Protein AF-A8H4T3-F1 (afdb_monomer_lite)

Sequence (96 aa):
MNQTTIKILNDLKVSIDEAVRHWEIWWELGYSGNRTEFKSEFDSEDYNYYLHASYEAHSLSMFLALGRIFDPDSRSSSIRALKANLSENGTNKPLI

Structure (mmCIF, N/CA/C/O backbone):
data_AF-A8H4T3-F1
#
_entry.id   AF-A8H4T3-F1
#
loop_
_atom_site.group_PDB
_atom_site.id
_atom_site.type_symbol
_atom_site.label_atom_id
_atom_site.label_alt_id
_atom_site.label_comp_id
_atom_site.label_asym_id
_atom_site.label_entity_id
_atom_site.label_seq_id
_atom_site.pdbx_PDB_ins_code
_atom_site.Cartn_x
_atom_site.Cartn_y
_atom_site.Cartn_z
_atom_site.occupancy
_atom_site.B_iso_or_equiv
_atom_site.auth_seq_id
_atom_site.auth_comp_id
_atom_site.auth_asym_id
_atom_site.auth_atom_id
_atom_site.pdbx_PDB_model_num
ATOM 1 N N . MET A 1 1 ? -5.647 0.421 27.441 1.00 74.25 1 MET A N 1
ATOM 2 C CA . MET A 1 1 ? -6.263 0.226 26.111 1.00 74.25 1 MET A CA 1
ATOM 3 C C . MET A 1 1 ? -6.450 -1.271 25.909 1.00 74.25 1 MET A C 1
ATOM 5 O O . MET A 1 1 ? -5.544 -2.004 26.290 1.00 74.25 1 MET A O 1
ATOM 9 N N . ASN A 1 2 ? -7.616 -1.740 25.452 1.00 89.00 2 ASN A N 1
ATOM 10 C CA . ASN A 1 2 ? -7.867 -3.184 25.352 1.00 89.00 2 ASN A CA 1
ATOM 11 C C . ASN A 1 2 ? -7.084 -3.807 24.173 1.00 89.00 2 ASN A C 1
ATOM 13 O O . ASN A 1 2 ? -6.601 -3.093 23.289 1.00 89.00 2 ASN A O 1
ATOM 17 N N . GLN A 1 3 ? -6.955 -5.138 24.170 1.00 92.06 3 GLN A N 1
ATOM 18 C CA . GLN A 1 3 ? -6.193 -5.870 23.148 1.00 92.06 3 GLN A CA 1
ATOM 19 C C . GLN A 1 3 ? -6.756 -5.676 21.734 1.00 92.06 3 GLN A C 1
ATOM 21 O O . GLN A 1 3 ? -5.996 -5.556 20.776 1.00 92.06 3 GLN A O 1
ATOM 26 N N . THR A 1 4 ? -8.078 -5.569 21.598 1.00 92.50 4 THR A N 1
ATOM 27 C CA . THR A 1 4 ? -8.740 -5.330 20.311 1.00 92.50 4 THR A CA 1
ATOM 28 C C . THR A 1 4 ? -8.382 -3.961 19.734 1.00 92.50 4 THR A C 1
ATOM 30 O O . THR A 1 4 ? -8.052 -3.865 18.558 1.00 92.50 4 THR A O 1
ATOM 33 N N . THR A 1 5 ? -8.367 -2.901 20.546 1.00 93.56 5 THR A N 1
ATOM 34 C CA . THR A 1 5 ? -7.955 -1.561 20.112 1.00 93.56 5 THR A CA 1
ATOM 35 C C . THR A 1 5 ? -6.493 -1.558 19.654 1.00 93.56 5 THR A C 1
ATOM 37 O O . THR A 1 5 ? -6.183 -0.979 18.618 1.00 93.56 5 THR A O 1
ATOM 40 N N . ILE A 1 6 ? -5.597 -2.224 20.398 1.00 95.19 6 ILE A N 1
ATOM 41 C CA . ILE A 1 6 ? -4.174 -2.343 20.029 1.00 95.19 6 ILE A CA 1
ATOM 42 C C . ILE A 1 6 ? -4.035 -3.060 18.684 1.00 95.19 6 ILE A C 1
ATOM 44 O O . ILE A 1 6 ? -3.319 -2.578 17.809 1.00 95.19 6 ILE A O 1
ATOM 48 N N . LYS A 1 7 ? -4.754 -4.173 18.496 1.00 95.44 7 LYS A N 1
ATOM 49 C CA . LYS A 1 7 ? -4.777 -4.905 17.226 1.00 95.44 7 LYS A CA 1
ATOM 50 C C . LYS A 1 7 ? -5.227 -4.006 16.072 1.00 95.44 7 LYS A C 1
ATOM 52 O O . LYS A 1 7 ? -4.523 -3.926 15.074 1.00 95.44 7 LYS A O 1
ATOM 57 N N . ILE A 1 8 ? -6.356 -3.304 16.219 1.00 95.25 8 ILE A N 1
ATOM 58 C CA . ILE A 1 8 ? -6.885 -2.435 15.157 1.00 95.25 8 ILE A CA 1
ATOM 59 C C . ILE A 1 8 ? -5.870 -1.345 14.790 1.00 95.25 8 ILE A C 1
ATOM 61 O O . ILE A 1 8 ? -5.629 -1.105 13.612 1.00 95.25 8 ILE A O 1
ATOM 65 N N . LEU A 1 9 ? -5.237 -0.709 15.779 1.00 96.00 9 LEU A N 1
ATOM 66 C CA . LEU A 1 9 ? -4.221 0.317 15.531 1.00 96.00 9 LEU A CA 1
ATOM 67 C C . LEU A 1 9 ? -2.983 -0.235 14.813 1.00 96.00 9 LEU A C 1
ATOM 69 O O . LEU A 1 9 ? -2.471 0.419 13.907 1.00 96.00 9 LEU A O 1
ATOM 73 N N . ASN A 1 10 ? -2.517 -1.427 15.190 1.00 97.44 10 ASN A N 1
ATOM 74 C CA . ASN A 1 10 ? -1.389 -2.074 14.520 1.00 97.44 10 ASN A CA 1
ATOM 75 C C . ASN A 1 10 ? -1.722 -2.422 13.066 1.00 97.44 10 ASN A C 1
ATOM 77 O O . ASN A 1 10 ? -0.926 -2.134 12.178 1.00 97.44 10 ASN A O 1
ATOM 81 N N . ASP A 1 11 ? -2.905 -2.976 12.811 1.00 96.69 11 ASP A N 1
ATOM 82 C CA . ASP A 1 11 ? -3.337 -3.333 11.457 1.00 96.69 11 ASP A CA 1
ATOM 83 C C . ASP A 1 11 ? -3.519 -2.086 10.567 1.00 96.69 11 ASP A C 1
ATOM 85 O O . ASP A 1 11 ? -3.150 -2.095 9.388 1.00 96.69 11 ASP A O 1
ATOM 89 N N . LEU A 1 12 ? -4.037 -0.987 11.133 1.00 97.19 12 LEU A N 1
ATOM 90 C CA . LEU A 1 12 ? -4.121 0.307 10.452 1.00 97.19 12 LEU A CA 1
ATOM 91 C C . LEU A 1 12 ? -2.733 0.844 10.107 1.00 97.19 12 LEU A C 1
ATOM 93 O O . LEU A 1 12 ? -2.514 1.272 8.976 1.00 97.19 12 LEU A O 1
ATOM 97 N N . LYS A 1 13 ? -1.792 0.792 11.056 1.00 97.88 13 LYS A N 1
ATOM 98 C CA . LYS A 1 13 ? -0.404 1.193 10.816 1.00 97.88 13 LYS A CA 1
ATOM 99 C C . LYS A 1 13 ? 0.213 0.381 9.678 1.00 97.88 13 LYS A C 1
ATOM 101 O O . LYS A 1 13 ? 0.759 0.974 8.759 1.00 97.88 13 LYS A O 1
ATOM 106 N N . VAL A 1 14 ? 0.074 -0.946 9.705 1.00 97.75 14 VAL A N 1
ATOM 107 C CA . VAL A 1 14 ? 0.574 -1.827 8.636 1.00 97.75 14 VAL A CA 1
ATOM 108 C C . VAL A 1 14 ? -0.022 -1.435 7.286 1.00 97.75 14 VAL A C 1
ATOM 110 O O . VAL A 1 14 ? 0.713 -1.294 6.316 1.00 97.75 14 VA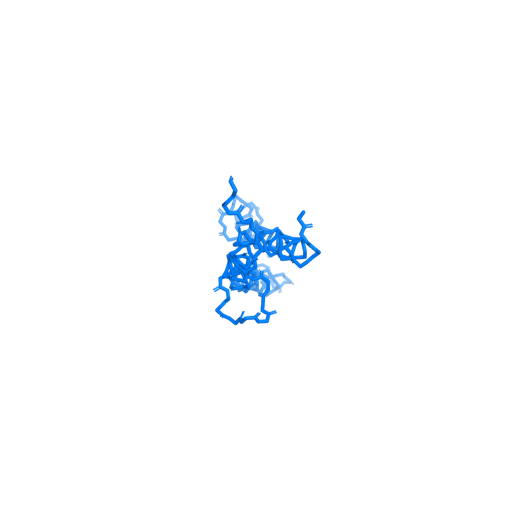L A O 1
ATOM 113 N N . SER A 1 15 ? -1.331 -1.185 7.226 1.00 97.25 15 SER A N 1
ATOM 114 C CA . SER A 1 15 ? -1.997 -0.794 5.977 1.00 97.25 15 SER A CA 1
ATOM 115 C C . SER A 1 15 ? -1.508 0.563 5.449 1.00 97.25 15 SER A C 1
ATOM 117 O O . SER A 1 15 ? -1.374 0.737 4.240 1.00 97.25 15 SER A O 1
ATOM 119 N N . ILE A 1 16 ? -1.216 1.520 6.338 1.00 97.81 16 ILE A N 1
ATOM 120 C CA . ILE A 1 16 ? -0.630 2.819 5.972 1.00 97.81 16 ILE A CA 1
ATOM 121 C C . ILE A 1 16 ? 0.795 2.630 5.447 1.00 97.81 16 ILE A C 1
ATOM 123 O O . ILE A 1 16 ? 1.110 3.123 4.367 1.00 97.81 16 ILE A O 1
ATOM 127 N N . ASP A 1 17 ? 1.634 1.894 6.177 1.00 98.19 17 ASP A N 1
ATOM 128 C CA . ASP A 1 17 ? 3.027 1.645 5.799 1.00 98.19 17 ASP A CA 1
ATOM 129 C C . ASP A 1 17 ? 3.104 0.918 4.440 1.00 98.19 17 ASP A C 1
ATOM 131 O O . ASP A 1 17 ? 3.919 1.263 3.586 1.00 98.19 17 ASP A O 1
ATOM 135 N N . GLU A 1 18 ? 2.218 -0.053 4.193 1.00 98.06 18 GLU A N 1
ATOM 136 C CA . GLU A 1 18 ? 2.099 -0.746 2.903 1.00 98.06 18 GLU A CA 1
ATOM 137 C C . GLU A 1 18 ? 1.657 0.195 1.774 1.00 98.06 18 GLU A C 1
ATOM 139 O O . GLU A 1 18 ? 2.247 0.173 0.691 1.00 98.06 18 GLU A O 1
ATOM 144 N N . ALA A 1 19 ? 0.661 1.054 2.018 1.00 98.19 19 ALA A N 1
ATOM 145 C CA . ALA A 1 19 ? 0.204 2.028 1.029 1.00 98.19 19 ALA A CA 1
ATOM 146 C C . ALA A 1 19 ? 1.317 3.011 0.635 1.00 98.19 19 ALA A C 1
ATOM 148 O O . ALA A 1 19 ? 1.516 3.260 -0.554 1.00 98.19 19 ALA A O 1
ATOM 149 N N . VAL A 1 20 ? 2.065 3.527 1.617 1.00 98.31 20 VAL A N 1
ATOM 150 C CA . VAL A 1 20 ? 3.187 4.450 1.386 1.00 98.31 20 VAL A CA 1
ATOM 151 C C . VAL A 1 20 ? 4.269 3.784 0.544 1.00 98.31 20 VAL A C 1
ATOM 153 O O . VAL A 1 20 ? 4.681 4.345 -0.465 1.00 98.31 20 VAL A O 1
ATOM 156 N N . ARG A 1 21 ? 4.672 2.555 0.881 1.00 98.19 21 ARG A N 1
ATOM 157 C CA . ARG A 1 21 ? 5.710 1.833 0.126 1.00 98.19 21 ARG A CA 1
ATOM 158 C C . ARG A 1 21 ? 5.315 1.575 -1.323 1.00 98.19 21 ARG A C 1
ATOM 160 O O . ARG A 1 21 ? 6.138 1.694 -2.226 1.00 98.19 21 ARG A O 1
ATOM 167 N N . HIS A 1 22 ? 4.058 1.212 -1.561 1.00 98.44 22 HIS A N 1
ATOM 168 C CA . HIS A 1 22 ? 3.559 1.034 -2.921 1.00 98.44 22 HIS A CA 1
ATOM 169 C C . HIS A 1 22 ? 3.503 2.351 -3.695 1.00 98.44 22 HIS A C 1
ATOM 171 O O . HIS A 1 22 ? 3.865 2.369 -4.870 1.00 98.44 22 HIS A O 1
ATOM 177 N N . TRP A 1 23 ? 3.111 3.444 -3.039 1.00 98.19 23 TRP A N 1
ATOM 178 C CA . TRP A 1 23 ? 3.148 4.775 -3.635 1.00 98.19 23 TRP A CA 1
ATOM 179 C C . TRP A 1 23 ? 4.573 5.200 -4.012 1.00 98.19 23 TRP A C 1
ATOM 181 O O . TRP A 1 23 ? 4.775 5.662 -5.130 1.00 98.19 23 TRP A O 1
ATOM 191 N N . GLU A 1 24 ? 5.555 4.999 -3.128 1.00 97.62 24 GLU A N 1
ATOM 192 C CA . GLU A 1 24 ? 6.964 5.328 -3.388 1.00 97.62 24 GLU A CA 1
ATOM 193 C C . GLU A 1 24 ? 7.474 4.597 -4.634 1.00 97.62 24 GLU A C 1
ATOM 195 O O . GLU A 1 24 ? 7.991 5.227 -5.550 1.00 97.62 24 GLU A O 1
ATOM 200 N N . ILE A 1 25 ? 7.254 3.281 -4.733 1.00 96.94 25 ILE A N 1
ATOM 201 C CA . ILE A 1 25 ? 7.706 2.507 -5.900 1.00 96.94 25 ILE A CA 1
ATOM 202 C C . ILE A 1 25 ? 6.973 2.944 -7.174 1.00 96.94 25 ILE A C 1
ATOM 204 O O . ILE A 1 25 ? 7.594 3.123 -8.219 1.00 96.94 25 ILE A O 1
ATOM 208 N N . TRP A 1 26 ? 5.655 3.138 -7.104 1.00 97.50 26 TRP A N 1
ATOM 209 C CA . TRP A 1 26 ? 4.869 3.628 -8.238 1.00 97.50 26 TRP A CA 1
ATOM 210 C C . TRP A 1 26 ? 5.370 4.994 -8.733 1.00 97.50 26 TRP A C 1
ATOM 212 O O . TRP A 1 26 ? 5.528 5.199 -9.939 1.00 97.50 26 TRP A O 1
ATOM 222 N N . TRP A 1 27 ? 5.674 5.903 -7.804 1.00 97.19 27 TRP A N 1
ATOM 223 C CA . TRP A 1 27 ? 6.225 7.222 -8.095 1.00 97.19 27 TRP A CA 1
ATOM 224 C C . TRP A 1 27 ? 7.603 7.126 -8.754 1.00 97.19 27 TRP A C 1
ATOM 226 O O . TRP A 1 27 ? 7.831 7.757 -9.788 1.00 97.19 27 TRP A O 1
ATOM 236 N N . GLU A 1 28 ? 8.492 6.292 -8.210 1.00 95.44 28 GLU A N 1
ATOM 237 C CA . GLU A 1 28 ? 9.832 6.075 -8.759 1.00 95.44 28 GLU A CA 1
ATOM 238 C C . GLU A 1 28 ? 9.812 5.476 -10.171 1.00 95.44 28 GLU A C 1
ATOM 240 O O . GLU A 1 28 ? 10.664 5.797 -10.997 1.00 95.44 28 GLU A O 1
ATOM 245 N N . LEU A 1 29 ? 8.824 4.634 -10.483 1.00 94.25 29 LEU A N 1
ATOM 246 C CA . LEU A 1 29 ? 8.694 4.021 -11.806 1.00 94.25 29 LEU A CA 1
ATOM 247 C C . LEU A 1 29 ? 8.035 4.939 -12.848 1.00 94.25 29 LEU A C 1
ATOM 249 O O . LEU A 1 29 ? 8.265 4.764 -14.048 1.00 94.25 29 LEU A O 1
ATOM 253 N N . GLY A 1 30 ? 7.180 5.874 -12.423 1.00 92.00 30 GLY A N 1
ATOM 254 C CA . GLY A 1 30 ? 6.347 6.673 -13.330 1.00 92.00 30 GLY A CA 1
ATOM 255 C C . GLY A 1 30 ? 6.748 8.139 -13.475 1.00 92.00 30 GLY A C 1
ATOM 256 O O . GLY A 1 30 ? 6.612 8.698 -14.562 1.00 92.00 30 GLY A O 1
ATOM 257 N N . TYR A 1 31 ? 7.218 8.765 -12.394 1.00 92.75 31 TYR A N 1
ATOM 258 C CA . TYR A 1 31 ? 7.238 10.227 -12.270 1.00 92.75 31 TYR A CA 1
ATOM 259 C C . TYR A 1 31 ? 8.553 10.803 -11.751 1.00 92.75 31 TYR A C 1
ATOM 261 O O . TYR A 1 31 ? 8.802 11.994 -11.948 1.00 92.75 31 TYR A O 1
ATOM 269 N N . SER A 1 32 ? 9.394 10.005 -11.090 1.00 94.56 32 SER A N 1
ATOM 270 C CA . SER A 1 32 ? 10.692 10.491 -10.628 1.00 94.56 32 SER A CA 1
ATOM 271 C C . SER A 1 32 ? 11.674 10.702 -11.788 1.00 94.56 32 SER A C 1
ATOM 273 O O . SER A 1 32 ? 11.443 10.292 -12.933 1.00 94.56 32 SER A O 1
ATOM 275 N N . GLY A 1 33 ? 12.811 11.337 -11.485 1.00 94.69 33 GLY A N 1
ATOM 276 C CA . GLY A 1 33 ? 13.907 11.515 -12.442 1.00 94.69 33 GLY A CA 1
ATOM 277 C C . GLY A 1 33 ? 14.409 10.195 -13.043 1.00 94.69 33 GLY A C 1
ATOM 278 O O . GLY A 1 33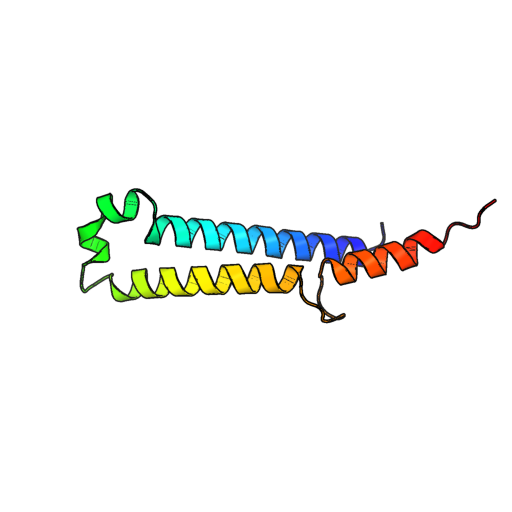 ? 14.868 10.194 -14.187 1.00 94.69 33 GLY A O 1
ATOM 279 N N . ASN A 1 34 ? 14.211 9.070 -12.342 1.00 90.50 34 ASN A N 1
ATOM 280 C CA . ASN A 1 34 ? 14.615 7.733 -12.781 1.00 90.50 34 ASN A CA 1
ATOM 281 C C . ASN A 1 34 ? 14.002 7.349 -14.127 1.00 90.50 34 ASN A C 1
ATOM 283 O O . ASN A 1 34 ? 14.649 6.677 -14.927 1.00 90.50 34 ASN A O 1
ATOM 287 N N . ARG A 1 35 ? 12.776 7.805 -14.423 1.00 90.25 35 ARG A N 1
ATOM 288 C CA . ARG A 1 35 ? 12.118 7.492 -15.700 1.00 90.25 35 ARG A CA 1
ATOM 289 C C . ARG A 1 35 ? 12.853 8.090 -16.901 1.00 90.25 35 ARG A C 1
ATOM 291 O O . ARG A 1 35 ? 12.757 7.564 -18.008 1.00 90.25 35 ARG A O 1
ATOM 298 N N . THR A 1 36 ? 13.567 9.192 -16.681 1.00 93.94 36 THR A N 1
ATOM 299 C CA . THR A 1 36 ? 14.398 9.841 -17.702 1.00 93.94 36 THR A CA 1
ATOM 300 C C . THR A 1 36 ? 15.825 9.304 -17.669 1.00 93.94 36 THR A C 1
ATOM 302 O O . THR A 1 36 ? 16.383 9.024 -18.725 1.00 93.94 36 THR A O 1
ATOM 305 N N . GLU A 1 37 ? 16.400 9.140 -16.475 1.00 96.19 37 GLU A N 1
ATOM 306 C CA . GLU A 1 37 ? 17.776 8.668 -16.284 1.00 96.19 37 GLU A CA 1
ATOM 307 C C . GLU A 1 37 ? 17.991 7.246 -16.821 1.00 96.19 37 GLU A C 1
ATOM 309 O O . GLU A 1 37 ? 18.946 7.010 -17.554 1.00 96.19 37 GLU A O 1
ATOM 314 N N . PHE A 1 38 ? 17.057 6.332 -16.548 1.00 93.50 38 PHE A N 1
ATOM 315 C CA . PHE A 1 38 ? 17.123 4.919 -16.947 1.00 93.50 38 PHE A CA 1
ATOM 316 C C . PHE A 1 38 ? 16.199 4.607 -18.129 1.00 93.50 38 PHE A C 1
ATOM 318 O O . PHE A 1 38 ? 15.576 3.545 -18.212 1.00 93.50 38 PHE A O 1
ATOM 325 N N . LYS A 1 39 ? 16.031 5.570 -19.045 1.00 93.81 39 LYS A N 1
ATOM 326 C CA . LYS A 1 39 ? 15.094 5.443 -20.170 1.00 93.81 39 LYS A CA 1
ATOM 327 C C . LYS A 1 39 ? 15.363 4.195 -21.021 1.00 93.81 39 LYS A C 1
ATOM 329 O O . LYS A 1 39 ? 14.412 3.555 -21.460 1.00 93.81 39 LYS A O 1
ATOM 334 N N . SER A 1 40 ? 16.631 3.844 -21.240 1.00 96.06 40 SER A N 1
ATOM 335 C CA . SER A 1 40 ? 17.027 2.650 -21.999 1.00 96.06 40 SER A CA 1
ATOM 336 C C . SER A 1 40 ? 16.463 1.361 -21.412 1.00 96.06 40 SER A C 1
ATOM 338 O O . SER A 1 40 ? 16.019 0.494 -22.154 1.00 96.06 40 SER A O 1
ATOM 340 N N . GLU A 1 41 ? 16.445 1.241 -20.091 1.00 94.19 41 GLU A N 1
ATOM 341 C CA . GLU A 1 41 ? 15.952 0.088 -19.352 1.00 94.19 41 GLU A CA 1
ATOM 342 C C . GLU A 1 41 ? 14.427 0.019 -19.434 1.00 94.19 41 GLU A C 1
ATOM 344 O O . GLU A 1 41 ? 13.872 -1.042 -19.724 1.00 94.19 41 GLU A O 1
ATOM 349 N N . PHE A 1 42 ? 13.749 1.161 -19.268 1.00 92.81 42 PHE A N 1
ATOM 350 C CA . PHE A 1 42 ? 12.298 1.257 -19.438 1.00 92.81 42 PHE A CA 1
ATOM 351 C C . PHE A 1 42 ? 11.838 0.941 -20.865 1.00 92.81 42 PHE A C 1
ATOM 353 O O . PHE A 1 42 ? 10.741 0.416 -21.026 1.00 92.81 42 PHE A O 1
ATOM 360 N N . ASP A 1 43 ? 12.652 1.223 -21.883 1.00 94.19 43 ASP A N 1
ATOM 361 C CA . ASP A 1 43 ? 12.339 0.941 -23.290 1.00 94.19 43 ASP A CA 1
ATOM 362 C C . ASP A 1 43 ? 12.902 -0.414 -23.777 1.00 94.19 43 ASP A C 1
ATOM 364 O O . ASP A 1 43 ? 12.633 -0.819 -24.907 1.00 94.19 43 ASP A O 1
ATOM 368 N N . SER A 1 44 ? 13.679 -1.122 -22.949 1.00 96.31 44 SER A N 1
ATOM 369 C CA . SER A 1 44 ? 14.323 -2.387 -23.328 1.00 96.31 44 SER A CA 1
ATOM 370 C C . SER A 1 44 ? 13.331 -3.545 -23.437 1.00 96.31 44 SER A C 1
ATOM 372 O O . SER A 1 44 ? 12.432 -3.683 -22.609 1.00 96.31 44 SER A O 1
ATOM 374 N N . GLU A 1 45 ? 13.533 -4.451 -24.395 1.00 94.31 45 GLU A N 1
ATOM 375 C CA . GLU A 1 45 ? 12.715 -5.670 -24.501 1.00 94.31 45 GLU A CA 1
ATOM 376 C C . GLU A 1 45 ? 12.878 -6.599 -23.285 1.00 94.31 45 GLU A C 1
ATOM 378 O O . GLU A 1 45 ? 11.934 -7.298 -22.916 1.00 94.31 45 GLU A O 1
ATOM 383 N N . ASP A 1 46 ? 14.038 -6.550 -22.623 1.00 93.75 46 ASP A N 1
ATOM 384 C CA . ASP A 1 46 ? 14.358 -7.389 -21.465 1.00 93.75 46 ASP A CA 1
ATOM 385 C C . ASP A 1 46 ? 13.574 -6.989 -20.203 1.00 93.75 46 ASP A C 1
ATOM 387 O O . ASP A 1 46 ? 13.176 -7.855 -19.420 1.00 93.75 46 ASP A O 1
ATOM 391 N N . TYR A 1 47 ? 13.333 -5.686 -19.994 1.00 92.81 47 TYR A N 1
ATOM 392 C CA . TYR A 1 47 ? 12.784 -5.171 -18.731 1.00 92.81 47 TYR A CA 1
ATOM 393 C C . TYR A 1 47 ? 11.475 -4.392 -18.862 1.00 92.81 47 TYR A C 1
ATOM 395 O O . TYR A 1 47 ? 10.761 -4.275 -17.862 1.00 92.81 47 TYR A O 1
ATOM 403 N N . ASN A 1 48 ? 11.113 -3.892 -20.051 1.00 92.62 48 ASN A N 1
ATOM 404 C CA . ASN A 1 48 ? 9.931 -3.044 -20.246 1.00 92.62 48 ASN A CA 1
ATOM 405 C C . ASN A 1 48 ? 8.666 -3.688 -19.656 1.00 92.62 48 ASN A C 1
ATOM 407 O O . ASN A 1 48 ? 8.003 -3.079 -18.815 1.00 92.62 48 ASN A O 1
ATOM 411 N N . TYR A 1 49 ? 8.379 -4.946 -20.006 1.00 94.62 49 TYR A N 1
ATOM 412 C CA . TYR A 1 49 ? 7.186 -5.644 -19.516 1.00 94.62 49 TYR A CA 1
ATOM 413 C C . TYR A 1 49 ? 7.139 -5.736 -17.991 1.00 94.62 49 TYR A C 1
ATOM 415 O O . TYR A 1 49 ? 6.097 -5.478 -17.388 1.00 94.62 49 TYR A O 1
ATOM 423 N N . TYR A 1 50 ? 8.265 -6.077 -17.361 1.00 95.50 50 TYR A N 1
ATOM 424 C CA . TYR A 1 50 ? 8.354 -6.175 -15.909 1.00 95.50 50 TYR A CA 1
ATOM 425 C C . TYR A 1 50 ? 8.146 -4.811 -15.240 1.00 95.50 50 TYR A C 1
ATOM 427 O O . TYR A 1 50 ? 7.372 -4.705 -14.288 1.00 95.50 50 TYR A O 1
ATOM 435 N N . LEU A 1 51 ? 8.799 -3.762 -15.743 1.00 95.06 51 LEU A N 1
ATOM 436 C CA . LEU A 1 51 ? 8.718 -2.415 -15.176 1.00 95.06 51 LEU A CA 1
ATOM 437 C C . LEU A 1 51 ? 7.315 -1.814 -15.339 1.00 95.06 51 LEU A C 1
ATOM 439 O O . LEU A 1 51 ? 6.789 -1.224 -14.395 1.00 95.06 51 LEU A O 1
ATOM 443 N N . HIS A 1 52 ? 6.670 -2.020 -16.491 1.00 92.69 52 HIS A N 1
ATOM 444 C CA . HIS A 1 52 ? 5.284 -1.609 -16.719 1.00 92.69 52 HIS A CA 1
ATOM 445 C C . HIS A 1 52 ? 4.297 -2.384 -15.839 1.00 92.69 52 HIS A C 1
ATOM 447 O O . HIS A 1 52 ? 3.444 -1.772 -15.198 1.00 92.69 52 HIS A O 1
ATOM 453 N N . ALA A 1 53 ? 4.432 -3.710 -15.742 1.00 96.06 53 ALA A N 1
ATOM 454 C CA . ALA A 1 53 ? 3.587 -4.511 -14.860 1.00 96.06 53 ALA A CA 1
ATOM 455 C C . ALA A 1 53 ? 3.766 -4.116 -13.386 1.00 96.06 53 ALA A C 1
ATOM 457 O O . ALA A 1 53 ? 2.784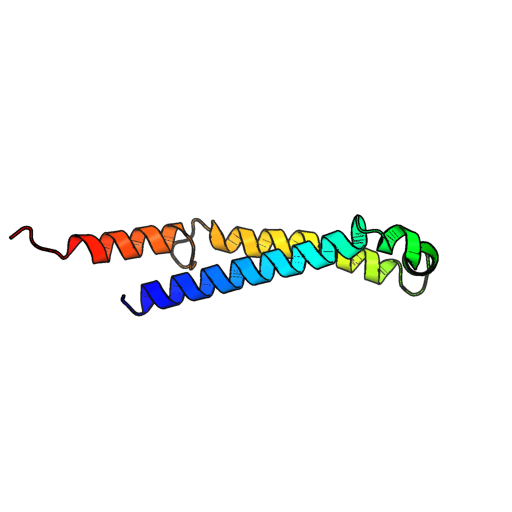 -4.028 -12.651 1.00 96.06 53 ALA A O 1
ATOM 458 N N . SER A 1 54 ? 5.000 -3.826 -12.962 1.00 96.69 54 SER A N 1
ATOM 459 C CA . SER A 1 54 ? 5.309 -3.385 -11.597 1.00 96.69 54 SER A CA 1
ATOM 460 C C . SER A 1 54 ? 4.685 -2.027 -11.285 1.00 96.69 54 SER A C 1
ATOM 462 O O . SER A 1 54 ? 4.092 -1.861 -10.220 1.00 96.69 54 SER A O 1
ATOM 464 N N . TYR A 1 55 ? 4.759 -1.074 -12.220 1.00 95.88 55 TYR A N 1
ATOM 465 C CA . TYR A 1 55 ? 4.097 0.225 -12.093 1.00 95.88 55 TYR A CA 1
ATOM 466 C C . TYR A 1 55 ? 2.587 0.056 -11.856 1.00 95.88 55 TYR A C 1
ATOM 468 O O . TYR A 1 55 ? 2.059 0.534 -10.849 1.00 95.88 55 TYR A O 1
ATOM 476 N N . GLU A 1 56 ? 1.901 -0.703 -12.713 1.00 97.00 56 GLU A N 1
ATOM 477 C CA . GLU A 1 56 ? 0.459 -0.943 -12.573 1.00 97.00 56 GLU A CA 1
ATOM 478 C C . GLU A 1 56 ? 0.126 -1.683 -11.266 1.00 97.00 56 GLU A C 1
ATOM 480 O O . GLU A 1 56 ? -0.761 -1.269 -10.513 1.00 97.00 56 GLU A O 1
ATOM 485 N N . ALA A 1 57 ? 0.878 -2.738 -10.937 1.00 98.12 57 ALA A N 1
ATOM 486 C CA . ALA A 1 57 ? 0.661 -3.545 -9.739 1.00 98.12 57 ALA A CA 1
ATOM 487 C C . ALA A 1 57 ? 0.815 -2.737 -8.444 1.00 98.12 57 ALA A C 1
ATOM 489 O O . ALA A 1 57 ? 0.020 -2.903 -7.512 1.00 98.12 57 ALA A O 1
ATOM 490 N N . HIS A 1 58 ? 1.805 -1.846 -8.372 1.00 98.25 58 HIS A N 1
ATOM 491 C CA . HIS A 1 58 ? 2.006 -0.997 -7.203 1.00 98.25 58 HIS A CA 1
ATOM 492 C C . HIS A 1 58 ? 0.923 0.075 -7.073 1.00 98.25 58 HIS A C 1
ATOM 494 O O . HIS A 1 58 ? 0.467 0.324 -5.955 1.00 98.25 58 HIS A O 1
ATOM 500 N N . SER A 1 59 ? 0.412 0.612 -8.185 1.00 97.38 59 SER A N 1
ATOM 501 C CA . SER A 1 59 ? -0.743 1.517 -8.149 1.00 97.38 59 SER A CA 1
ATOM 502 C C . SER A 1 59 ? -1.977 0.833 -7.537 1.00 97.38 59 SER A C 1
ATOM 504 O O . SER A 1 59 ? -2.595 1.359 -6.611 1.00 97.38 59 SER A O 1
ATOM 506 N N . LEU A 1 60 ? -2.286 -0.395 -7.971 1.00 98.19 60 LEU A N 1
ATOM 507 C CA . LEU A 1 60 ? -3.418 -1.168 -7.463 1.00 98.19 60 LEU A CA 1
ATOM 508 C C . LEU A 1 60 ? -3.220 -1.554 -5.994 1.00 98.19 60 LEU A C 1
ATOM 510 O O . LEU A 1 60 ? -4.135 -1.420 -5.182 1.00 98.19 60 LEU A O 1
ATOM 514 N N . SER A 1 61 ? -2.019 -2.011 -5.637 1.00 98.19 61 SER A N 1
ATOM 515 C CA . SER A 1 61 ? -1.704 -2.459 -4.276 1.00 98.19 61 SER A CA 1
ATOM 516 C C . SER A 1 61 ? -1.782 -1.316 -3.262 1.00 98.19 61 SER A C 1
ATOM 518 O O . SER A 1 61 ? -2.292 -1.515 -2.158 1.00 98.19 61 SER A O 1
ATOM 520 N N . MET A 1 62 ? -1.374 -0.102 -3.651 1.00 97.88 62 MET A N 1
ATOM 521 C CA . MET A 1 62 ? -1.592 1.114 -2.861 1.00 97.88 62 MET A CA 1
ATOM 522 C C . MET A 1 62 ? -3.084 1.302 -2.549 1.00 97.88 62 MET A C 1
ATOM 524 O O . MET A 1 62 ? -3.454 1.472 -1.386 1.00 97.88 62 MET A O 1
ATOM 528 N N . PHE A 1 63 ? -3.961 1.220 -3.556 1.00 96.88 63 PHE A N 1
ATOM 529 C CA . PHE A 1 63 ? -5.404 1.376 -3.350 1.00 96.88 63 PHE A CA 1
ATOM 530 C C . PHE A 1 63 ? -6.020 0.251 -2.518 1.00 96.88 63 PHE A C 1
ATOM 532 O O . PHE A 1 63 ? -6.906 0.520 -1.713 1.00 96.88 63 PHE A O 1
ATOM 539 N N . LEU A 1 64 ? -5.545 -0.989 -2.648 1.00 96.75 64 LEU A N 1
ATOM 540 C CA . LEU A 1 64 ? -5.998 -2.101 -1.806 1.00 96.75 64 LEU A CA 1
ATOM 541 C C . LEU A 1 64 ? -5.591 -1.911 -0.337 1.00 96.75 64 LEU A C 1
ATOM 543 O O . LEU A 1 64 ? -6.375 -2.194 0.574 1.00 96.75 64 LEU A O 1
ATOM 547 N N . ALA A 1 65 ? -4.384 -1.402 -0.085 1.00 96.31 65 ALA A N 1
ATOM 548 C CA . ALA A 1 65 ? -3.923 -1.077 1.260 1.00 96.31 65 ALA A CA 1
ATOM 549 C C . ALA A 1 65 ? -4.731 0.068 1.885 1.00 96.31 65 ALA A C 1
ATOM 551 O O . ALA A 1 65 ? -5.229 -0.072 3.003 1.00 96.31 65 ALA A O 1
ATOM 552 N N . LEU A 1 66 ? -4.976 1.143 1.132 1.00 96.06 66 LEU A N 1
ATOM 553 C CA . LEU A 1 66 ? -5.866 2.223 1.565 1.00 96.06 66 LEU A CA 1
ATOM 554 C C . LEU A 1 66 ? -7.313 1.744 1.746 1.00 96.06 66 LEU A C 1
ATOM 556 O O . LEU A 1 66 ? -7.986 2.149 2.691 1.00 96.06 66 LEU A O 1
ATOM 560 N N . GLY A 1 67 ? -7.788 0.845 0.884 1.00 95.25 67 GLY A N 1
ATOM 561 C CA . GLY A 1 67 ? -9.127 0.268 0.951 1.00 95.25 67 GLY A CA 1
ATOM 562 C C . GLY A 1 67 ? -9.406 -0.402 2.294 1.00 95.25 67 GLY A C 1
ATOM 563 O O . GLY A 1 67 ? -10.463 -0.170 2.874 1.00 95.25 67 GLY A O 1
ATOM 564 N N . ARG A 1 68 ? -8.431 -1.134 2.853 1.00 93.06 68 ARG A N 1
ATOM 565 C CA . ARG A 1 68 ? -8.542 -1.753 4.190 1.00 93.06 68 ARG A CA 1
ATOM 566 C C . ARG A 1 68 ? -8.761 -0.731 5.309 1.00 93.06 68 ARG A C 1
ATOM 568 O O . ARG A 1 68 ? -9.550 -0.978 6.218 1.00 93.06 68 ARG A O 1
ATOM 575 N N . ILE A 1 69 ? -8.122 0.438 5.229 1.00 95.31 69 ILE A N 1
ATOM 576 C CA . ILE A 1 69 ? -8.246 1.513 6.232 1.00 95.31 69 ILE A CA 1
ATOM 577 C C . ILE A 1 69 ? -9.686 2.041 6.304 1.00 95.31 69 ILE A C 1
ATOM 579 O O . ILE A 1 69 ? -10.189 2.349 7.392 1.00 95.31 69 ILE A O 1
ATOM 583 N N . PHE A 1 70 ? -10.350 2.134 5.150 1.00 93.94 70 PHE A N 1
ATOM 584 C CA . PHE A 1 70 ? -11.698 2.691 4.999 1.00 93.94 70 PHE A CA 1
ATOM 585 C C . PHE A 1 70 ? -12.786 1.631 4.798 1.00 93.94 70 PHE A C 1
ATOM 587 O O . PHE A 1 70 ? -13.932 1.982 4.511 1.00 93.94 70 PHE A O 1
ATOM 594 N N . ASP A 1 71 ? -12.4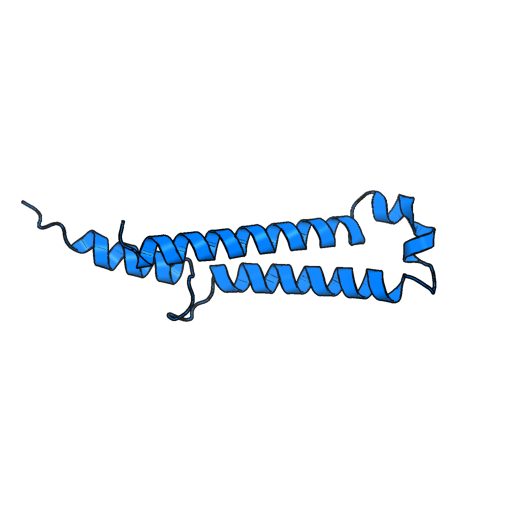43 0.356 4.977 1.00 92.56 71 ASP A N 1
ATOM 595 C CA . ASP A 1 71 ? -13.342 -0.765 4.735 1.00 92.56 71 ASP A CA 1
ATOM 596 C C . ASP A 1 71 ? -14.603 -0.656 5.617 1.00 92.56 71 ASP A C 1
ATOM 598 O O . ASP A 1 71 ? -14.496 -0.512 6.849 1.00 92.56 71 ASP A O 1
ATOM 602 N N . PRO A 1 72 ? -15.811 -0.667 5.016 1.00 87.19 72 PRO A N 1
ATOM 603 C CA . PRO A 1 72 ? -17.054 -0.644 5.771 1.00 87.19 72 PRO A CA 1
ATOM 604 C C . PRO A 1 72 ? -17.360 -1.965 6.492 1.00 87.19 72 PRO A C 1
ATOM 606 O O . PRO A 1 72 ? -18.232 -1.949 7.367 1.00 87.19 72 PRO A O 1
ATOM 609 N N . ASP A 1 73 ? -16.698 -3.074 6.142 1.00 87.00 73 ASP A N 1
ATOM 610 C CA . ASP A 1 73 ? -16.898 -4.388 6.758 1.00 87.00 73 ASP A CA 1
ATOM 611 C C . ASP A 1 73 ? -16.440 -4.388 8.225 1.00 87.00 73 ASP A C 1
ATOM 613 O O . ASP A 1 73 ? -15.333 -3.970 8.569 1.00 87.00 73 ASP A O 1
ATOM 617 N N . SER A 1 74 ? -17.303 -4.882 9.113 1.00 74.88 74 SER A N 1
ATOM 618 C CA . SER A 1 74 ? -17.065 -4.927 10.559 1.00 74.88 74 SER A CA 1
ATOM 619 C C . SER A 1 74 ? -15.996 -5.936 10.988 1.00 74.88 74 SER A C 1
ATOM 621 O O . SER A 1 74 ? -15.542 -5.890 12.130 1.00 74.88 74 SER A O 1
ATOM 623 N N . ARG A 1 75 ? -15.584 -6.843 10.097 1.00 83.12 75 ARG A N 1
ATOM 624 C CA . ARG A 1 75 ? -14.499 -7.809 10.323 1.00 83.12 75 ARG A CA 1
AT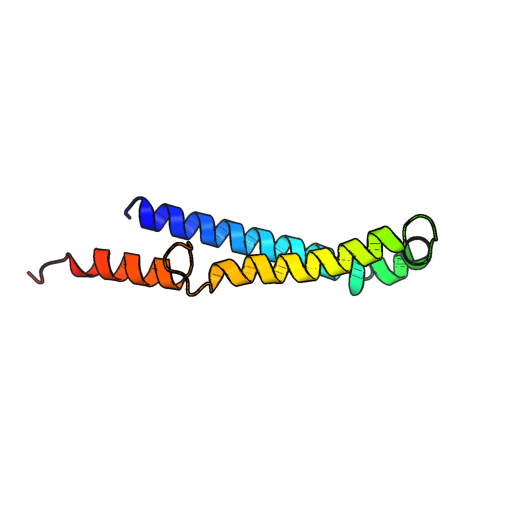OM 625 C C . ARG A 1 75 ? -13.122 -7.212 10.032 1.00 83.12 75 ARG A C 1
ATOM 627 O O . ARG A 1 75 ? -12.117 -7.797 10.434 1.00 83.12 75 ARG A O 1
ATOM 634 N N . SER A 1 76 ? -13.070 -6.079 9.332 1.00 86.69 76 SER A N 1
ATOM 635 C CA . SER A 1 76 ? -11.829 -5.395 8.985 1.00 86.69 76 SER A CA 1
ATOM 636 C C . SER A 1 76 ? -11.353 -4.495 10.126 1.00 86.69 76 SER A C 1
ATOM 638 O O . SER A 1 76 ? -12.146 -3.841 10.806 1.00 86.69 76 SER A O 1
ATOM 640 N N . SER A 1 77 ? -10.037 -4.419 10.323 1.00 91.94 77 SER A N 1
ATOM 641 C CA . SER A 1 77 ? -9.411 -3.462 11.241 1.00 91.94 77 SER A CA 1
ATOM 642 C C . SER A 1 77 ? -9.362 -2.067 10.607 1.00 91.94 77 SER A C 1
ATOM 644 O O . SER A 1 77 ? -8.295 -1.550 10.285 1.00 91.94 77 SER A O 1
ATOM 646 N N . SER A 1 78 ? -10.533 -1.462 10.410 1.00 94.94 78 SER A N 1
ATOM 647 C CA . SER A 1 78 ? -10.691 -0.155 9.771 1.00 94.94 78 SER A CA 1
ATOM 648 C C . SER A 1 78 ? -10.826 0.984 10.787 1.00 94.94 78 SER A C 1
ATOM 650 O O . SER A 1 78 ? -11.027 0.777 11.990 1.00 94.94 78 SER A O 1
ATOM 652 N N . ILE A 1 79 ? -10.796 2.231 10.305 1.00 94.31 79 ILE A N 1
ATOM 653 C CA . ILE A 1 79 ? -11.093 3.413 11.137 1.00 94.31 79 ILE A CA 1
ATOM 654 C C . ILE A 1 79 ? -12.499 3.310 11.747 1.00 94.31 79 ILE A C 1
ATOM 656 O O . ILE A 1 79 ? -12.731 3.760 12.872 1.00 94.31 79 ILE A O 1
ATOM 660 N N . ARG A 1 80 ? -13.453 2.711 11.025 1.00 93.00 80 ARG A N 1
ATOM 661 C CA . ARG A 1 80 ? -14.811 2.484 11.530 1.00 93.00 80 ARG A CA 1
ATOM 662 C C . ARG A 1 80 ? -14.798 1.508 12.706 1.00 93.00 80 ARG A C 1
ATOM 664 O O . ARG A 1 80 ? -1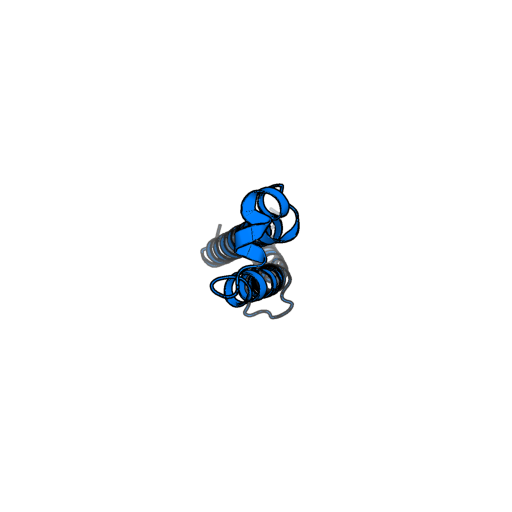5.405 1.815 13.730 1.00 93.00 80 ARG A O 1
ATOM 671 N N . ALA A 1 81 ? -14.082 0.390 12.582 1.00 93.50 81 ALA A N 1
ATOM 672 C CA . ALA A 1 81 ? -13.931 -0.583 13.662 1.00 93.50 81 ALA A CA 1
ATOM 673 C C . ALA A 1 81 ? -13.244 0.033 14.891 1.00 93.50 81 ALA A C 1
ATOM 675 O O . ALA A 1 81 ? -13.684 -0.188 16.019 1.00 93.50 81 ALA A O 1
ATOM 676 N N . LEU A 1 82 ? -12.223 0.877 14.683 1.00 93.12 82 LEU A N 1
ATOM 677 C CA . LEU A 1 82 ? -11.569 1.612 15.768 1.00 93.12 82 LEU A CA 1
ATOM 678 C C . LEU A 1 82 ? -12.555 2.520 16.509 1.00 93.12 82 LEU A C 1
ATOM 680 O O . LEU A 1 82 ? -12.613 2.488 17.736 1.00 93.12 82 LEU A O 1
ATOM 684 N N . LYS A 1 83 ? -13.346 3.312 15.773 1.00 91.94 83 LYS A N 1
ATOM 685 C CA . LYS A 1 83 ? -14.363 4.199 16.357 1.00 91.94 83 LYS A CA 1
ATOM 686 C C . LYS A 1 83 ? -15.383 3.412 17.177 1.00 91.94 83 LYS A C 1
ATOM 688 O O . LYS A 1 83 ? -15.623 3.777 18.321 1.00 91.94 83 LYS A O 1
ATOM 693 N N . ALA A 1 84 ? -15.924 2.325 16.624 1.00 91.06 84 ALA A N 1
ATOM 694 C CA . ALA A 1 84 ? -16.883 1.471 17.323 1.00 91.06 84 ALA A CA 1
ATOM 695 C C . ALA A 1 84 ? -16.292 0.904 18.624 1.00 91.06 84 ALA A C 1
ATOM 697 O O . ALA A 1 84 ? -16.874 1.074 19.694 1.00 91.06 84 ALA A O 1
ATOM 698 N N . ASN A 1 85 ? -15.082 0.339 18.554 1.00 91.44 85 ASN A N 1
ATOM 699 C CA . ASN A 1 85 ? -14.408 -0.221 19.722 1.00 91.44 85 ASN A CA 1
ATOM 700 C C . ASN A 1 85 ? -14.142 0.845 20.799 1.00 91.44 85 ASN A C 1
ATOM 702 O O . ASN A 1 85 ? -14.396 0.613 21.980 1.00 91.44 85 ASN A O 1
ATOM 706 N N . LEU A 1 86 ? -13.666 2.032 20.414 1.00 90.44 86 LEU A N 1
ATOM 707 C CA . LEU A 1 86 ? -13.430 3.126 21.358 1.00 90.44 86 LEU A CA 1
ATOM 708 C C . LEU A 1 86 ? -14.729 3.631 21.994 1.00 90.44 86 LEU A C 1
ATOM 710 O O . LEU A 1 86 ? -14.729 3.912 23.189 1.00 90.44 86 LEU A O 1
ATOM 714 N N . SER A 1 87 ? -15.826 3.720 21.237 1.00 90.19 87 SER A N 1
ATOM 715 C CA . SER A 1 87 ? -17.136 4.104 21.772 1.00 90.19 87 SER A CA 1
ATOM 716 C C . SER A 1 87 ? -17.632 3.108 22.819 1.00 90.19 87 SER A C 1
ATOM 718 O O . SER A 1 87 ? -17.960 3.527 23.924 1.00 90.19 87 SER A O 1
ATOM 720 N N . GLU A 1 88 ? -17.599 1.807 22.520 1.00 88.81 88 GLU A N 1
ATOM 721 C CA . GLU A 1 88 ? -18.019 0.744 23.449 1.00 88.81 88 GLU A CA 1
ATOM 722 C C . GLU A 1 88 ? -17.200 0.736 24.747 1.00 88.81 88 GLU A C 1
ATOM 724 O O . GLU A 1 88 ? -17.727 0.510 25.836 1.00 88.81 88 GLU A O 1
ATOM 729 N N . ASN A 1 89 ? -15.897 1.008 24.649 1.00 82.38 89 ASN A N 1
ATOM 730 C CA . ASN A 1 89 ? -15.002 1.015 25.805 1.00 82.38 89 ASN A CA 1
ATOM 731 C C . ASN A 1 89 ? -14.989 2.361 26.549 1.00 82.38 89 ASN A C 1
ATOM 733 O O . ASN A 1 89 ? -14.634 2.407 27.727 1.00 82.38 89 ASN A O 1
ATOM 737 N N . GLY A 1 90 ? -15.372 3.451 25.882 1.00 72.56 90 GLY A N 1
ATOM 738 C CA . GLY A 1 90 ? -15.433 4.802 26.437 1.00 72.56 90 GLY A CA 1
ATOM 739 C C . GLY A 1 90 ? -16.695 5.078 27.256 1.00 72.56 90 GLY A C 1
ATOM 740 O O . GLY A 1 90 ? -16.644 5.874 28.191 1.00 72.56 90 GLY A O 1
ATOM 741 N N . THR A 1 91 ? -17.806 4.391 26.973 1.00 57.78 91 THR A N 1
ATOM 742 C CA . THR A 1 91 ? -19.079 4.525 27.711 1.00 57.78 91 THR A CA 1
ATOM 743 C C . THR A 1 91 ? -19.105 3.829 29.079 1.00 57.78 91 THR A C 1
ATOM 745 O O . THR A 1 91 ? -20.067 3.995 29.819 1.00 57.78 91 THR A O 1
ATOM 748 N N . ASN A 1 92 ? -18.051 3.099 29.465 1.00 53.19 92 ASN A N 1
ATOM 749 C CA . ASN A 1 92 ? -17.974 2.368 30.741 1.00 53.19 92 ASN A CA 1
ATOM 750 C C . ASN A 1 92 ? -17.437 3.183 31.937 1.00 53.19 92 ASN A C 1
ATOM 752 O O . ASN A 1 92 ? -17.120 2.604 32.977 1.00 53.19 92 ASN A O 1
ATOM 756 N N . LYS A 1 93 ? -17.338 4.517 31.844 1.00 48.94 93 LYS A N 1
ATOM 757 C CA . LYS A 1 93 ? -17.191 5.352 33.048 1.00 48.94 93 LYS A CA 1
ATOM 758 C C . LYS A 1 93 ? -18.582 5.714 33.578 1.00 48.94 93 LYS A C 1
ATOM 760 O O . LYS A 1 93 ? -19.278 6.467 32.897 1.00 48.94 93 LYS A O 1
ATOM 765 N N . PRO A 1 94 ? -18.991 5.245 34.775 1.00 44.59 94 PRO A N 1
ATOM 766 C CA . PRO A 1 94 ? -20.117 5.863 35.447 1.00 44.59 94 PRO A CA 1
ATOM 767 C C . PRO A 1 94 ? -19.730 7.313 35.740 1.00 44.59 94 PRO A C 1
ATOM 769 O O . PRO A 1 94 ? -18.630 7.584 36.226 1.00 44.59 94 PRO A O 1
ATOM 772 N N . LEU A 1 95 ? -20.624 8.235 35.392 1.00 49.91 95 LEU A N 1
ATOM 773 C CA . LEU A 1 95 ? -20.591 9.599 35.900 1.00 49.91 95 LEU A CA 1
ATOM 774 C C . LEU A 1 95 ? -20.828 9.498 37.412 1.00 49.91 95 LEU A C 1
ATOM 776 O O . LEU A 1 95 ? -21.968 9.331 37.844 1.00 49.91 95 LEU A O 1
ATOM 780 N N . ILE A 1 96 ? -19.740 9.488 38.182 1.00 48.03 96 ILE A N 1
ATOM 781 C CA . ILE A 1 96 ? -19.744 9.777 39.618 1.00 48.03 96 ILE A CA 1
ATOM 782 C C . ILE A 1 96 ? -19.283 11.221 39.766 1.00 48.03 96 ILE A C 1
ATOM 784 O O . ILE A 1 96 ? -18.230 11.544 39.166 1.00 48.03 96 ILE A O 1
#

Radius of gyration: 19.95 Å; chains: 1; bounding box: 38×19×64 Å

pLDDT: mean 91.04, std 11.58, range [44.59, 98.44]

Secondary structure (DSSP, 8-state):
--HHHHHHHHHHHHHHHHHHHHHHHHHHHHTSTHHHHTHHHHH-TTTHHHHHHHHHHHHHHHHHHHHHHT---TTS--HHHHHHHHHHHHTT----

InterPro domains:
  IPR040704 HEPN, AbiU2-like [PF18734] (18-87)

Foldseek 3Di:
DDPLLVVLVVLLVVLVVQLVVLVVLLCCLPPDCNCVVVVCQCPDPVRVVVSVVSNVVSVVSSVVSVCLQPPPDCVGSHPVVNVVVCVVVVVPDDPD

Organism: Shewanella pealeana (strain ATCC 700345 / ANG-SQ1) (NCBI:txid398579)